Protein AF-A0A917C795-F1 (afdb_monomer_lite)

Radius of gyration: 18.74 Å; chains: 1; bounding box: 38×24×63 Å

Secondary structure (DSSP, 8-state):
----PPPPPTTEEEEEETTTTEEEEEESS--HHHHHGGGGTTHHHHHTT-HHHHHHHHHHHHHHTSPPTT--HHHHHHHHHHHHHHHHHHHHHHHHHHHHHHHHHHHHTT-EESSTTSHHHHHHHHHHT--

Structure (mmCIF, N/CA/C/O backbone):
data_AF-A0A917C795-F1
#
_entry.id   AF-A0A917C795-F1
#
loop_
_atom_site.group_PDB
_atom_site.id
_atom_site.type_symbol
_atom_site.label_atom_id
_atom_site.label_alt_id
_atom_site.label_comp_id
_atom_site.label_asym_id
_atom_site.label_entity_id
_atom_site.label_seq_id
_atom_site.pdbx_PDB_ins_code
_atom_site.Cartn_x
_atom_site.Cartn_y
_atom_site.Cartn_z
_atom_site.occupancy
_atom_site.B_iso_or_equiv
_atom_site.auth_seq_id
_atom_site.auth_comp_id
_atom_site.auth_asym_id
_atom_site.auth_atom_id
_atom_site.pdbx_PDB_model_num
ATOM 1 N N . MET A 1 1 ? -2.811 -3.804 35.561 1.00 49.94 1 MET A N 1
ATOM 2 C CA . MET A 1 1 ? -2.010 -2.902 34.706 1.00 49.94 1 MET A CA 1
ATOM 3 C C . MET A 1 1 ? -2.843 -1.646 34.615 1.00 49.94 1 MET A C 1
ATOM 5 O O . MET A 1 1 ? -4.010 -1.806 34.304 1.00 49.94 1 MET A O 1
ATOM 9 N N . SER A 1 2 ? -2.310 -0.503 35.053 1.00 44.78 2 SER A N 1
ATOM 10 C CA . SER A 1 2 ? -3.042 0.769 35.155 1.00 44.78 2 SER A CA 1
ATOM 11 C C . SER A 1 2 ? -3.952 0.975 33.946 1.00 44.78 2 SER A C 1
ATOM 13 O O . SER A 1 2 ? -3.482 0.774 32.826 1.00 44.78 2 SER A O 1
ATOM 15 N N . ASP A 1 3 ? -5.207 1.356 34.190 1.00 51.91 3 ASP A N 1
ATOM 16 C CA . ASP A 1 3 ? -6.166 1.857 33.201 1.00 51.91 3 ASP A CA 1
ATOM 17 C C . ASP A 1 3 ? -5.627 3.161 32.600 1.00 51.91 3 ASP A C 1
ATOM 19 O O . ASP A 1 3 ? -6.114 4.258 32.862 1.00 51.91 3 ASP A O 1
ATOM 23 N N . THR A 1 4 ? -4.529 3.078 31.852 1.00 62.28 4 THR A N 1
ATOM 24 C CA . THR A 1 4 ? -4.067 4.191 31.042 1.00 62.28 4 THR A CA 1
ATOM 25 C C . THR A 1 4 ? -5.044 4.264 29.883 1.00 62.28 4 THR A C 1
ATOM 27 O O . THR A 1 4 ? -4.938 3.490 28.929 1.00 62.28 4 THR A O 1
ATOM 30 N N . GLU A 1 5 ? -6.041 5.139 30.008 1.00 74.31 5 GLU A N 1
ATOM 31 C CA . GLU A 1 5 ? -6.958 5.457 28.921 1.00 74.31 5 GLU A CA 1
ATOM 32 C C . GLU A 1 5 ? -6.135 5.722 27.660 1.00 74.31 5 GLU A C 1
ATOM 34 O O . GLU A 1 5 ? -5.257 6.590 27.633 1.00 74.31 5 GLU A O 1
ATOM 39 N N . ILE A 1 6 ? -6.367 4.919 26.621 1.00 80.62 6 ILE A N 1
ATOM 40 C CA . ILE A 1 6 ? -5.710 5.134 25.337 1.00 80.62 6 ILE A CA 1
ATOM 41 C C . ILE A 1 6 ? -6.221 6.484 24.822 1.00 80.62 6 ILE A C 1
ATOM 43 O O . ILE A 1 6 ? -7.432 6.669 24.718 1.00 80.62 6 ILE A O 1
ATOM 47 N N . PRO A 1 7 ? -5.342 7.454 24.529 1.00 82.00 7 PRO A N 1
ATOM 48 C CA . PRO A 1 7 ? -5.797 8.762 24.100 1.00 82.00 7 PRO A CA 1
ATOM 49 C C . PRO A 1 7 ? -6.346 8.696 22.673 1.00 82.00 7 PRO A C 1
ATOM 51 O O . PRO A 1 7 ? -5.730 8.127 21.760 1.00 82.00 7 PRO A O 1
ATOM 54 N N . VAL A 1 8 ? -7.478 9.366 22.453 1.00 83.75 8 VAL A N 1
ATOM 55 C CA . VAL A 1 8 ? -7.996 9.611 21.106 1.00 83.75 8 VAL A CA 1
ATOM 56 C C . VAL A 1 8 ? -7.032 10.551 20.385 1.00 83.75 8 VAL A C 1
ATOM 58 O O . VAL A 1 8 ? -6.812 11.688 20.797 1.00 83.75 8 VAL A O 1
ATOM 61 N N . THR A 1 9 ? -6.441 10.079 19.288 1.00 86.19 9 THR A N 1
ATOM 62 C CA . THR A 1 9 ? -5.494 10.881 18.508 1.00 86.19 9 THR A CA 1
ATOM 63 C C . THR A 1 9 ? -6.241 11.712 17.458 1.00 86.19 9 THR A C 1
ATOM 65 O O . THR A 1 9 ? -6.985 11.144 16.654 1.00 86.19 9 THR A O 1
ATOM 68 N N . PRO A 1 10 ? -6.026 13.040 17.384 1.00 84.88 10 PRO A N 1
ATOM 69 C CA . PRO A 1 10 ? -6.626 13.864 16.342 1.00 84.88 10 PRO A CA 1
ATOM 70 C C . PRO A 1 10 ? -6.256 13.360 14.943 1.00 84.88 10 PRO A C 1
ATOM 72 O O . PRO A 1 10 ? -5.092 13.068 14.660 1.00 84.88 10 PRO A O 1
ATOM 75 N N . ASN A 1 11 ? -7.242 13.282 14.048 1.00 87.06 11 ASN A N 1
ATOM 76 C CA . ASN A 1 11 ? -7.069 12.844 12.656 1.00 87.06 11 ASN A CA 1
ATOM 77 C C . ASN A 1 11 ? -6.459 11.440 12.488 1.00 87.06 11 ASN A C 1
ATOM 79 O O . ASN A 1 11 ? -5.881 11.137 11.439 1.00 87.06 11 ASN A O 1
ATOM 83 N N . ALA A 1 12 ? -6.575 10.568 13.487 1.00 92.19 12 ALA A N 1
ATOM 84 C CA . ALA A 1 12 ? -6.095 9.200 13.396 1.00 92.19 12 ALA A CA 1
ATOM 85 C C . ALA A 1 12 ? -7.006 8.229 14.144 1.00 92.19 12 ALA A C 1
ATOM 87 O O . ALA A 1 12 ? -7.813 8.616 14.983 1.00 92.19 12 ALA A O 1
ATOM 88 N N . VAL A 1 13 ? -6.855 6.952 13.815 1.00 93.25 13 VAL A N 1
ATOM 89 C CA . VAL A 1 13 ? -7.538 5.847 14.478 1.00 93.25 13 VAL A CA 1
ATOM 90 C C . VAL A 1 13 ? -6.500 4.982 15.168 1.00 93.25 13 VAL A C 1
ATOM 92 O O . VAL A 1 13 ? -5.488 4.613 14.562 1.00 93.25 13 VAL A O 1
ATOM 95 N N . THR A 1 14 ? -6.758 4.664 16.430 1.00 95.19 14 THR A N 1
ATOM 96 C CA . THR A 1 14 ? -5.875 3.837 17.249 1.00 95.19 14 THR A CA 1
ATOM 97 C C . THR A 1 14 ? -6.357 2.390 17.245 1.00 95.19 14 THR A C 1
ATOM 99 O O . THR A 1 14 ? -7.542 2.114 17.432 1.00 95.19 14 THR A O 1
ATOM 102 N N . PHE A 1 15 ? -5.416 1.478 17.037 1.00 95.06 15 PHE A N 1
ATOM 103 C CA . PHE A 1 15 ? -5.586 0.036 17.067 1.00 95.06 15 PHE A CA 1
ATOM 104 C C . PHE A 1 15 ? -4.815 -0.544 18.250 1.00 95.06 15 PHE A C 1
ATOM 106 O O . PHE A 1 15 ? -3.683 -0.126 18.505 1.00 95.06 15 PHE A O 1
ATOM 113 N N . LEU A 1 16 ? -5.400 -1.524 18.932 1.00 94.75 16 LEU A N 1
ATOM 114 C CA . LEU A 1 16 ? -4.824 -2.204 20.088 1.00 94.75 16 LEU A CA 1
ATOM 115 C C . LEU A 1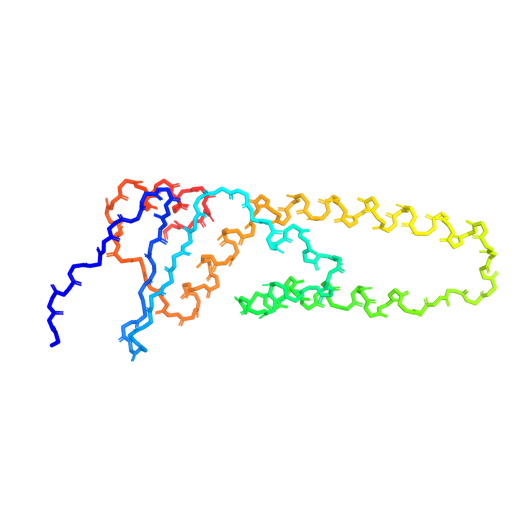 16 ? -4.752 -3.709 19.825 1.00 94.75 16 LEU A C 1
ATOM 117 O O . LEU A 1 16 ? -5.711 -4.301 19.340 1.00 94.75 16 LEU A O 1
ATOM 121 N N . HIS A 1 17 ? -3.635 -4.333 20.187 1.00 94.12 17 HIS A N 1
ATOM 122 C CA . HIS A 1 17 ? -3.509 -5.786 20.236 1.00 94.12 17 HIS A CA 1
ATOM 123 C C . HIS A 1 17 ? -3.372 -6.242 21.693 1.00 94.12 17 HIS A C 1
ATOM 125 O O . HIS A 1 17 ? -2.294 -6.152 22.282 1.00 94.12 17 HIS A O 1
ATOM 131 N N . HIS A 1 18 ? -4.441 -6.800 22.270 1.00 86.88 18 HIS A N 1
ATOM 132 C CA . HIS A 1 18 ? -4.505 -7.146 23.699 1.00 86.88 18 HIS A CA 1
ATOM 133 C C . HIS A 1 18 ? -3.402 -8.114 24.154 1.00 86.88 18 HIS A C 1
ATOM 135 O O . HIS A 1 18 ? -2.730 -7.855 25.151 1.00 86.88 18 HIS A O 1
ATOM 141 N N . ALA A 1 19 ? -3.164 -9.198 23.405 1.00 88.38 19 ALA A N 1
ATOM 142 C CA . ALA A 1 19 ? -2.167 -10.201 23.795 1.00 88.38 19 ALA A CA 1
ATOM 143 C C . ALA A 1 19 ? -0.716 -9.681 23.748 1.00 88.38 19 ALA A C 1
ATOM 145 O O . ALA A 1 19 ? 0.099 -10.056 24.585 1.00 88.38 19 ALA A O 1
ATOM 146 N N . GLN A 1 20 ? -0.394 -8.809 22.787 1.00 88.50 20 GLN A N 1
ATOM 147 C CA . GLN A 1 20 ? 0.961 -8.280 22.583 1.00 88.50 20 GLN A CA 1
ATOM 148 C C . GLN A 1 20 ? 1.196 -6.951 23.309 1.00 88.50 20 GLN A C 1
ATOM 150 O O . GLN A 1 20 ? 2.333 -6.492 23.370 1.00 88.50 20 GLN A O 1
ATOM 155 N N . LYS A 1 21 ? 0.136 -6.334 23.854 1.00 87.94 21 LYS A N 1
ATOM 156 C CA . LYS A 1 21 ? 0.156 -4.975 24.418 1.00 87.94 21 LYS A CA 1
ATOM 157 C C . LYS A 1 21 ? 0.749 -3.950 23.437 1.00 87.94 21 LYS A C 1
ATOM 159 O O . LYS A 1 21 ? 1.438 -3.022 23.850 1.00 87.94 21 LYS A O 1
ATOM 164 N N . ASP A 1 22 ? 0.483 -4.134 22.142 1.00 91.94 22 ASP A N 1
ATOM 165 C CA . ASP A 1 22 ? 0.961 -3.256 21.068 1.00 91.94 22 ASP A CA 1
ATOM 166 C C . ASP A 1 22 ? -0.147 -2.286 20.644 1.00 91.94 22 ASP A C 1
ATOM 168 O O . ASP A 1 22 ? -1.324 -2.653 20.574 1.00 91.94 22 ASP A O 1
ATOM 172 N N . ILE A 1 23 ? 0.241 -1.047 20.350 1.00 92.62 23 ILE A N 1
ATOM 173 C CA . ILE A 1 23 ? -0.649 0.032 19.926 1.00 92.62 23 ILE A CA 1
ATOM 174 C C . ILE A 1 23 ? -0.154 0.560 18.582 1.00 92.62 23 ILE A C 1
ATOM 176 O O . ILE A 1 23 ? 1.010 0.932 18.424 1.00 92.62 23 ILE A O 1
ATOM 180 N N . LYS A 1 24 ? -1.055 0.639 17.601 1.00 94.19 24 LYS A N 1
ATOM 181 C CA . LYS A 1 24 ? -0.775 1.221 16.284 1.00 94.19 24 LYS A CA 1
ATOM 182 C C . LYS A 1 24 ? -1.712 2.379 16.011 1.00 94.19 24 LYS A C 1
ATOM 184 O O . LYS A 1 24 ? -2.907 2.298 16.259 1.00 94.19 24 LYS A O 1
ATOM 189 N N . VAL A 1 25 ? -1.176 3.445 15.432 1.00 94.19 25 VAL A N 1
ATOM 190 C CA . VAL A 1 25 ? -1.957 4.624 15.052 1.00 94.19 25 VAL A CA 1
ATOM 191 C C . VAL A 1 25 ? -1.967 4.745 13.535 1.00 94.19 25 VAL A C 1
ATOM 193 O O . VAL A 1 25 ? -0.918 4.829 12.890 1.00 94.19 25 VAL A O 1
ATOM 196 N N . VAL A 1 26 ? -3.161 4.773 12.953 1.00 94.31 26 VAL A N 1
ATOM 197 C CA . VAL A 1 26 ? -3.369 4.935 11.513 1.00 94.31 26 VAL A CA 1
ATOM 198 C C . VAL A 1 26 ? -3.966 6.311 11.259 1.00 94.31 26 VAL A C 1
ATOM 200 O O . VAL A 1 26 ? -5.125 6.573 11.568 1.00 94.31 26 VAL A O 1
ATOM 203 N N . LYS A 1 27 ? -3.159 7.209 10.685 1.00 91.75 27 LYS A N 1
ATOM 204 C CA . LYS A 1 27 ? -3.599 8.560 10.317 1.00 91.75 27 LYS A CA 1
ATOM 205 C C . LYS A 1 27 ? -4.599 8.521 9.163 1.00 91.75 27 LYS A C 1
ATOM 207 O O . LYS A 1 27 ? -4.402 7.795 8.186 1.00 91.75 27 LYS A O 1
ATOM 212 N N . ASN A 1 28 ? -5.607 9.382 9.239 1.00 86.50 28 ASN A N 1
ATOM 213 C CA . ASN A 1 28 ? -6.489 9.686 8.125 1.00 86.50 28 ASN A CA 1
ATOM 214 C C . ASN A 1 28 ? -5.762 10.599 7.132 1.00 86.50 28 ASN A C 1
ATOM 216 O O . ASN A 1 28 ? -5.220 11.634 7.507 1.00 86.50 28 ASN A O 1
ATOM 220 N N . GLY A 1 29 ? -5.747 10.218 5.853 1.00 90.06 29 GLY A N 1
ATOM 221 C CA . GLY A 1 29 ? -5.136 11.016 4.789 1.00 90.06 29 GLY A CA 1
ATOM 222 C C . GLY A 1 29 ? -4.442 10.163 3.735 1.00 90.06 29 GLY A C 1
ATOM 223 O O . GLY A 1 29 ? -4.652 8.951 3.673 1.00 90.06 29 GLY A O 1
ATOM 224 N N . PHE A 1 30 ? -3.625 10.820 2.912 1.00 94.62 30 PHE A N 1
ATOM 225 C CA . PHE A 1 30 ? -2.798 10.168 1.902 1.00 94.62 30 PHE A CA 1
ATOM 226 C C . PHE A 1 30 ? -1.653 9.376 2.552 1.00 94.62 30 PHE A C 1
ATOM 228 O O . PHE A 1 30 ? -1.048 9.793 3.546 1.00 94.62 30 PHE A O 1
ATOM 235 N N . ASP A 1 31 ? -1.363 8.201 2.010 1.00 96.62 31 ASP A N 1
ATOM 236 C CA . ASP A 1 31 ? -0.338 7.293 2.503 1.00 96.62 31 ASP A CA 1
ATOM 237 C C . ASP A 1 31 ? 0.945 7.419 1.681 1.00 96.62 31 ASP A C 1
ATOM 239 O O . ASP A 1 31 ? 1.168 6.679 0.727 1.00 96.62 31 ASP A O 1
ATOM 243 N N . TRP A 1 32 ? 1.801 8.365 2.066 1.00 96.81 32 TRP A N 1
ATOM 244 C CA . TRP A 1 32 ? 3.074 8.604 1.382 1.00 96.81 32 TRP A CA 1
ATOM 245 C C . TRP A 1 32 ? 3.965 7.357 1.276 1.00 96.81 32 TRP A C 1
ATOM 247 O O . TRP A 1 32 ? 4.438 7.081 0.175 1.00 96.81 32 TRP A O 1
ATOM 257 N N . PRO A 1 33 ? 4.159 6.542 2.335 1.00 96.25 33 PRO A N 1
ATOM 258 C CA . PRO A 1 33 ? 4.904 5.297 2.170 1.00 96.25 33 PRO A CA 1
ATOM 259 C C . PRO A 1 33 ? 4.265 4.331 1.163 1.00 96.25 33 PRO A C 1
ATOM 261 O O . PRO A 1 33 ? 4.984 3.695 0.401 1.00 96.25 33 PRO A O 1
ATOM 264 N N . ALA A 1 34 ? 2.931 4.224 1.116 1.00 97.19 34 ALA A N 1
ATOM 265 C CA . ALA A 1 34 ? 2.274 3.381 0.115 1.00 97.19 34 ALA A CA 1
ATOM 266 C C . ALA A 1 34 ? 2.443 3.939 -1.310 1.00 97.19 34 ALA A C 1
ATOM 268 O O . ALA A 1 34 ? 2.655 3.158 -2.234 1.00 97.19 34 ALA A O 1
ATOM 269 N N . PHE A 1 35 ? 2.421 5.268 -1.475 1.00 98.19 35 PHE A N 1
ATOM 270 C CA . PHE A 1 35 ? 2.676 5.936 -2.754 1.00 98.19 35 PHE A CA 1
ATOM 271 C C . PHE A 1 35 ? 4.062 5.625 -3.313 1.00 98.19 35 PHE A C 1
ATOM 273 O O . PHE A 1 35 ? 4.179 5.288 -4.487 1.00 98.19 35 PHE A O 1
ATOM 280 N N . PHE A 1 36 ? 5.101 5.683 -2.478 1.00 97.69 36 PHE A N 1
ATOM 281 C CA . PHE A 1 36 ? 6.463 5.399 -2.930 1.00 97.69 36 PHE A CA 1
ATOM 282 C C . PHE A 1 36 ? 6.742 3.907 -3.129 1.00 97.69 36 PHE A C 1
ATOM 284 O O . PHE A 1 36 ? 7.762 3.545 -3.706 1.00 97.69 36 PHE A O 1
ATOM 291 N N . SER A 1 37 ? 5.838 3.031 -2.689 1.00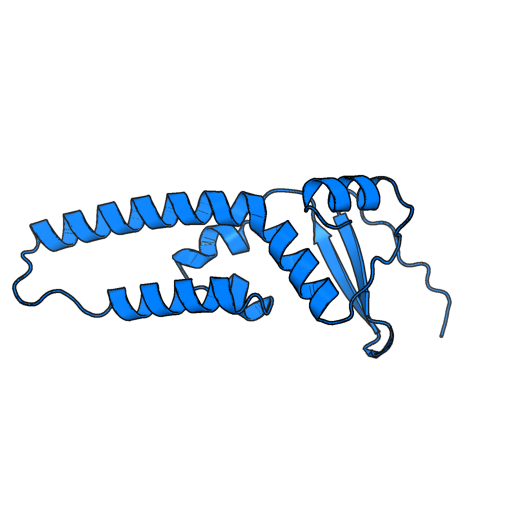 97.12 37 SER A N 1
ATOM 292 C CA . SER A 1 37 ? 6.048 1.587 -2.689 1.00 97.12 37 SER A CA 1
ATOM 293 C C . SER A 1 37 ? 6.454 0.973 -4.039 1.00 97.12 37 SER A C 1
ATOM 295 O O . SER A 1 37 ? 7.286 0.067 -3.998 1.00 97.12 37 SER A O 1
ATOM 297 N N . PRO A 1 38 ? 5.931 1.399 -5.207 1.00 96.44 38 PRO A N 1
ATOM 298 C CA . PRO A 1 38 ? 6.367 0.865 -6.502 1.00 96.44 38 PRO A CA 1
ATOM 299 C C . PRO A 1 38 ? 7.838 1.160 -6.825 1.00 96.44 38 PRO A C 1
ATOM 301 O O . PRO A 1 38 ? 8.471 0.387 -7.533 1.00 96.44 38 PRO A O 1
ATOM 304 N N . PHE A 1 39 ? 8.397 2.244 -6.279 1.00 95.38 39 PHE A N 1
ATOM 305 C CA . PHE A 1 39 ? 9.777 2.678 -6.530 1.00 95.38 39 PHE A CA 1
ATOM 306 C C . PHE A 1 39 ? 10.793 2.065 -5.561 1.00 95.38 39 PHE A C 1
ATOM 308 O O . PHE A 1 39 ? 11.996 2.202 -5.754 1.00 95.38 39 PHE A O 1
ATOM 315 N N . VAL A 1 40 ? 10.317 1.398 -4.507 1.00 95.81 40 VAL A N 1
ATOM 316 C CA . VAL A 1 40 ? 11.152 0.750 -3.485 1.00 95.81 40 VAL A CA 1
ATOM 317 C C . VAL A 1 40 ? 10.752 -0.713 -3.292 1.00 95.81 40 VAL A C 1
ATOM 319 O O . VAL A 1 40 ? 10.575 -1.181 -2.168 1.00 95.81 40 VAL A O 1
ATOM 322 N N . PHE A 1 41 ? 10.579 -1.445 -4.396 1.00 95.19 41 PHE A N 1
ATOM 323 C CA . PHE A 1 41 ? 10.391 -2.904 -4.400 1.00 95.19 41 PHE A CA 1
ATOM 324 C C . PHE A 1 41 ? 9.193 -3.413 -3.580 1.00 95.19 41 PHE A C 1
ATOM 326 O O . PHE A 1 41 ? 9.221 -4.518 -3.045 1.00 95.19 41 PHE A O 1
ATOM 333 N N . GLY A 1 42 ? 8.141 -2.609 -3.395 1.00 95.62 42 GLY A N 1
ATOM 334 C CA . GLY A 1 42 ? 6.997 -3.023 -2.578 1.00 95.62 42 GLY A CA 1
ATOM 335 C C . GLY A 1 42 ? 7.237 -2.995 -1.060 1.00 95.62 42 GLY A C 1
ATOM 336 O O . GLY A 1 42 ? 6.324 -3.332 -0.301 1.00 95.62 42 GLY A O 1
ATOM 337 N N . LEU A 1 43 ? 8.423 -2.581 -0.593 1.00 96.12 43 LEU A N 1
ATOM 338 C CA . LEU A 1 43 ? 8.852 -2.715 0.806 1.00 96.12 43 LEU A CA 1
ATOM 339 C C . LEU A 1 43 ? 7.865 -2.128 1.832 1.00 96.12 43 LEU A C 1
ATOM 341 O O . LEU A 1 43 ? 7.542 -2.829 2.793 1.00 96.12 43 LEU A O 1
ATOM 345 N N . PRO A 1 44 ? 7.307 -0.912 1.655 1.00 96.69 44 PRO A N 1
ATOM 346 C CA . PRO A 1 44 ? 6.326 -0.365 2.591 1.00 96.69 44 PRO A CA 1
ATOM 347 C C . PRO A 1 44 ? 5.104 -1.266 2.815 1.00 96.69 44 PRO A C 1
ATOM 349 O O . PRO A 1 44 ? 4.582 -1.318 3.928 1.00 96.69 44 PRO A O 1
ATOM 352 N N . HIS A 1 45 ? 4.651 -1.991 1.788 1.00 97.38 45 HIS A N 1
ATOM 353 C CA . HIS A 1 45 ? 3.534 -2.932 1.907 1.00 97.38 45 HIS A CA 1
ATOM 354 C C . HIS A 1 45 ? 3.953 -4.219 2.619 1.00 97.38 45 HIS A C 1
ATOM 356 O O . HIS A 1 45 ? 3.229 -4.680 3.502 1.00 97.38 45 HIS A O 1
ATOM 362 N N . LEU A 1 46 ? 5.135 -4.756 2.306 1.00 96.06 46 LEU A N 1
ATOM 363 C CA . LEU A 1 46 ? 5.677 -5.957 2.953 1.00 96.06 46 LEU A CA 1
ATOM 364 C C . LEU A 1 46 ? 5.904 -5.744 4.456 1.00 96.06 46 LEU A C 1
ATOM 366 O O . LEU A 1 46 ? 5.474 -6.561 5.266 1.00 96.06 46 LEU A O 1
ATOM 370 N N . LEU A 1 47 ? 6.475 -4.601 4.850 1.00 95.69 47 LEU A N 1
ATOM 371 C CA . LEU A 1 47 ? 6.686 -4.248 6.261 1.00 95.69 47 LEU A CA 1
ATOM 372 C C . LEU A 1 47 ? 5.369 -4.119 7.043 1.00 95.69 47 LEU A C 1
ATOM 374 O O . LEU A 1 47 ? 5.320 -4.380 8.242 1.00 95.69 47 LEU A O 1
ATOM 378 N N . ARG A 1 48 ? 4.282 -3.751 6.359 1.00 95.25 48 ARG A N 1
ATOM 379 C CA . ARG A 1 48 ? 2.920 -3.683 6.914 1.00 95.25 48 ARG A CA 1
ATOM 380 C C . ARG A 1 48 ? 2.154 -5.005 6.796 1.00 95.25 48 ARG A C 1
ATOM 382 O O . ARG A 1 48 ? 0.946 -5.032 7.041 1.00 95.25 48 ARG A O 1
ATOM 389 N N . LYS A 1 49 ? 2.838 -6.085 6.401 1.00 95.69 49 LYS A N 1
ATOM 390 C CA . LYS A 1 49 ? 2.285 -7.427 6.159 1.00 95.69 49 LYS A CA 1
ATOM 391 C C . LYS A 1 49 ? 1.153 -7.458 5.125 1.00 95.69 49 LYS A C 1
ATOM 393 O O . LYS A 1 49 ? 0.290 -8.328 5.149 1.00 95.69 49 LYS A O 1
ATOM 398 N N . ILE A 1 50 ? 1.159 -6.512 4.186 1.00 96.31 50 ILE A N 1
ATOM 399 C CA . ILE A 1 50 ? 0.248 -6.477 3.036 1.00 96.31 50 ILE A CA 1
ATOM 400 C C . ILE A 1 50 ? 0.909 -7.280 1.904 1.00 96.31 50 ILE A C 1
ATOM 402 O O . ILE A 1 50 ? 1.387 -6.728 0.910 1.00 96.31 50 ILE A O 1
ATOM 406 N N . TRP A 1 51 ? 0.990 -8.599 2.101 1.00 95.56 51 TRP A N 1
ATOM 407 C CA . TRP A 1 51 ? 1.855 -9.493 1.323 1.00 95.56 51 TRP A CA 1
ATOM 408 C C . TRP A 1 51 ? 1.527 -9.550 -0.163 1.00 95.56 51 TRP A C 1
ATOM 410 O O . TRP A 1 51 ? 2.442 -9.559 -0.974 1.00 95.56 51 TRP A O 1
ATOM 420 N N . VAL A 1 52 ? 0.244 -9.553 -0.534 1.00 96.25 52 VAL A N 1
ATOM 421 C CA . VAL A 1 52 ? -0.166 -9.691 -1.942 1.00 96.25 52 VAL A CA 1
ATOM 422 C C . VAL A 1 52 ? 0.288 -8.484 -2.764 1.00 96.25 52 VAL A C 1
ATOM 424 O O . VAL A 1 52 ? 0.993 -8.642 -3.754 1.00 96.25 52 VAL A O 1
ATOM 427 N N . ILE A 1 53 ? -0.054 -7.267 -2.324 1.00 96.25 53 ILE A N 1
ATOM 428 C CA . ILE A 1 53 ? 0.340 -6.034 -3.024 1.00 96.25 53 ILE A CA 1
ATOM 429 C C . ILE A 1 53 ? 1.863 -5.882 -3.004 1.00 96.25 53 ILE A C 1
ATOM 431 O O . ILE A 1 53 ? 2.468 -5.625 -4.041 1.00 96.25 53 ILE A O 1
ATOM 435 N N . GLY A 1 54 ? 2.489 -6.077 -1.839 1.00 96.75 54 GLY A N 1
ATOM 436 C CA . GLY A 1 54 ? 3.942 -5.990 -1.709 1.00 96.75 54 GLY A CA 1
ATOM 437 C C . GLY A 1 54 ? 4.677 -7.002 -2.590 1.00 96.75 54 GLY A C 1
ATOM 438 O O . GLY A 1 54 ? 5.648 -6.637 -3.240 1.00 96.75 54 GLY A O 1
ATOM 439 N N . GLY A 1 55 ? 4.185 -8.240 -2.665 1.00 97.38 55 GLY A N 1
ATOM 440 C CA . GLY A 1 55 ? 4.758 -9.314 -3.473 1.00 97.38 55 GLY A CA 1
ATOM 441 C C . GLY A 1 55 ? 4.623 -9.072 -4.974 1.00 97.38 55 GLY A C 1
ATOM 442 O O . GLY A 1 55 ? 5.586 -9.288 -5.702 1.00 97.38 55 GLY A O 1
ATOM 443 N N . ILE A 1 56 ? 3.478 -8.555 -5.436 1.00 97.19 56 ILE A N 1
ATOM 444 C CA . ILE A 1 56 ? 3.301 -8.151 -6.841 1.00 97.19 56 ILE A CA 1
ATOM 445 C C . ILE A 1 56 ? 4.295 -7.043 -7.203 1.00 97.19 56 ILE A C 1
ATOM 447 O O . ILE A 1 56 ? 4.990 -7.152 -8.209 1.00 97.19 56 ILE A O 1
ATOM 451 N N . LEU A 1 57 ? 4.397 -5.998 -6.375 1.00 97.00 57 LEU A N 1
ATOM 452 C CA . LEU A 1 57 ? 5.337 -4.900 -6.617 1.00 97.00 57 LEU A CA 1
ATOM 453 C C . LEU A 1 57 ? 6.787 -5.390 -6.606 1.00 97.00 57 LEU A C 1
ATOM 455 O O . LEU A 1 57 ? 7.554 -5.024 -7.488 1.00 97.00 57 LEU A O 1
ATOM 459 N N . PHE A 1 58 ? 7.144 -6.251 -5.653 1.00 97.00 58 PHE A N 1
ATOM 460 C CA . PHE A 1 58 ? 8.468 -6.856 -5.584 1.00 97.00 58 PHE A CA 1
ATOM 461 C C . PHE A 1 58 ? 8.787 -7.669 -6.845 1.00 97.00 58 PHE A C 1
ATOM 463 O O . PHE A 1 58 ? 9.840 -7.472 -7.444 1.00 97.00 58 PHE A O 1
ATOM 470 N N . ALA A 1 59 ? 7.868 -8.532 -7.289 1.00 95.81 59 ALA A N 1
ATOM 471 C CA . ALA A 1 59 ? 8.044 -9.337 -8.494 1.00 95.81 59 ALA A CA 1
ATOM 472 C C . ALA A 1 59 ? 8.210 -8.465 -9.747 1.00 95.81 59 ALA A C 1
ATOM 474 O O . ALA A 1 59 ? 9.120 -8.706 -10.533 1.00 95.81 59 ALA A O 1
ATOM 475 N N . LEU A 1 60 ? 7.391 -7.419 -9.907 1.00 93.12 60 LEU A N 1
ATOM 476 C CA . LEU A 1 60 ? 7.527 -6.468 -11.016 1.00 93.12 60 LEU A CA 1
ATOM 477 C C . LEU A 1 60 ? 8.879 -5.746 -10.987 1.00 93.12 60 LEU A C 1
ATOM 479 O O . LEU A 1 60 ? 9.525 -5.618 -12.025 1.00 93.12 60 LEU A O 1
ATOM 483 N N . SER A 1 61 ? 9.343 -5.320 -9.810 1.00 92.25 61 SER A N 1
ATOM 484 C CA . SER A 1 61 ? 10.669 -4.716 -9.676 1.00 92.25 61 SER A CA 1
ATOM 485 C C . SER A 1 61 ? 11.787 -5.710 -10.007 1.00 92.25 61 SER A C 1
ATOM 487 O O . SER A 1 61 ? 12.739 -5.340 -10.685 1.00 92.25 61 SER A O 1
ATOM 489 N N . VAL A 1 62 ? 11.667 -6.978 -9.600 1.00 93.38 62 VAL A N 1
ATOM 490 C CA . VAL A 1 62 ? 12.633 -8.023 -9.975 1.00 93.38 62 VAL A CA 1
ATOM 491 C C . VAL A 1 62 ? 12.648 -8.248 -11.488 1.00 93.38 62 VAL A C 1
ATOM 493 O O . VAL A 1 62 ? 13.720 -8.311 -12.083 1.00 93.38 62 VAL A O 1
ATOM 496 N N . LEU A 1 63 ? 11.475 -8.311 -12.124 1.00 90.38 63 LEU A N 1
ATOM 497 C CA . LEU A 1 63 ? 11.360 -8.453 -13.577 1.00 90.38 63 LEU A CA 1
ATOM 498 C C . LEU A 1 63 ? 12.007 -7.280 -14.324 1.00 90.38 63 LEU A C 1
ATOM 500 O O . LEU A 1 63 ? 12.581 -7.489 -15.387 1.00 90.38 63 LEU A O 1
ATOM 504 N N . SER A 1 64 ? 11.984 -6.074 -13.750 1.00 87.12 64 SER A N 1
ATOM 505 C CA . SER A 1 64 ? 12.600 -4.894 -14.370 1.00 87.12 64 SER A CA 1
ATOM 506 C C . SER A 1 64 ? 14.131 -4.957 -14.477 1.00 87.12 64 SER A C 1
ATOM 508 O O . SER A 1 64 ? 14.703 -4.232 -15.285 1.00 87.12 64 SER A O 1
ATOM 510 N N . PHE A 1 65 ? 14.803 -5.840 -13.723 1.00 86.75 65 PHE A N 1
ATOM 511 C CA . PHE A 1 65 ? 16.245 -6.070 -13.881 1.00 86.75 65 PHE A CA 1
ATOM 512 C C . PHE A 1 65 ? 16.602 -6.841 -15.154 1.00 86.75 65 PHE A C 1
ATOM 514 O O . PHE A 1 65 ? 17.754 -6.807 -15.584 1.00 86.75 65 PHE A O 1
ATOM 521 N N . PHE A 1 66 ? 15.644 -7.549 -15.752 1.00 88.00 66 PHE A N 1
ATOM 522 C CA . PHE A 1 66 ? 15.876 -8.311 -16.970 1.00 88.00 66 PHE A CA 1
ATOM 523 C C . PHE A 1 66 ? 15.624 -7.406 -18.170 1.00 88.00 66 PHE A C 1
ATOM 525 O O . PHE A 1 66 ? 14.488 -7.208 -18.601 1.00 88.00 66 PHE A O 1
ATOM 532 N N . THR A 1 67 ? 16.701 -6.829 -18.698 1.00 77.31 67 THR A N 1
ATOM 533 C CA . THR A 1 67 ? 16.631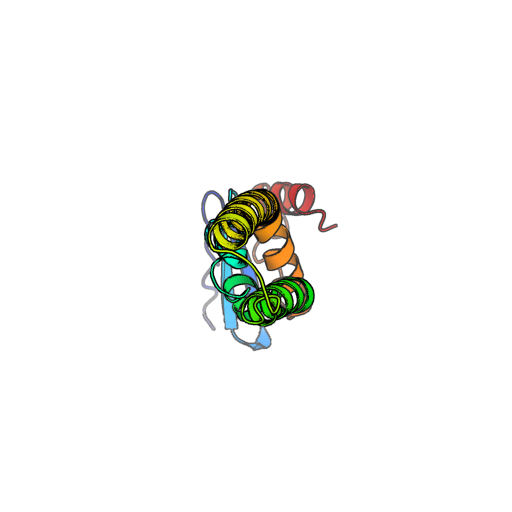 -6.027 -19.916 1.00 77.31 67 THR A CA 1
ATOM 534 C C . THR A 1 67 ? 16.344 -6.917 -21.129 1.00 77.31 67 THR A C 1
ATOM 536 O O . THR A 1 67 ? 16.914 -8.008 -21.245 1.00 77.31 67 THR A O 1
ATOM 539 N N . PRO A 1 68 ? 15.473 -6.483 -22.057 1.00 81.00 68 PRO A N 1
ATOM 540 C CA . PRO A 1 68 ? 15.274 -7.198 -23.309 1.00 81.00 68 PRO A CA 1
ATOM 541 C C . PRO A 1 68 ? 16.587 -7.257 -24.097 1.00 81.00 68 PRO A C 1
ATOM 543 O O . PRO A 1 68 ? 17.236 -6.234 -24.326 1.00 81.00 68 PRO A O 1
ATOM 546 N N . ALA A 1 69 ? 16.987 -8.457 -24.520 1.00 82.81 69 ALA A N 1
ATOM 547 C CA . ALA A 1 69 ? 18.166 -8.623 -25.359 1.00 82.81 69 ALA A CA 1
ATOM 548 C C . ALA A 1 69 ? 17.977 -7.866 -26.685 1.00 82.81 69 ALA A C 1
ATOM 550 O O . ALA A 1 69 ? 16.970 -8.050 -27.365 1.00 82.81 69 ALA A O 1
ATOM 551 N N . GLY A 1 70 ? 18.952 -7.030 -27.049 1.00 85.25 70 GLY A N 1
ATOM 552 C CA . GLY A 1 70 ? 18.918 -6.245 -28.286 1.00 85.25 70 GLY A CA 1
ATOM 553 C C . GLY A 1 70 ? 18.163 -4.913 -28.204 1.00 85.25 70 GLY A C 1
ATOM 554 O O . GLY A 1 70 ? 17.989 -4.285 -29.243 1.00 85.25 70 GLY A O 1
ATOM 555 N N . ALA A 1 71 ? 17.739 -4.469 -27.015 1.00 88.38 71 ALA A N 1
ATOM 556 C CA . ALA A 1 71 ? 17.164 -3.134 -26.839 1.00 88.38 71 ALA A CA 1
ATOM 557 C C . ALA A 1 71 ? 18.194 -2.032 -27.152 1.00 88.38 71 ALA A C 1
ATOM 559 O O . ALA A 1 71 ? 19.329 -2.078 -26.668 1.00 88.38 71 ALA A O 1
ATOM 560 N N . SER A 1 72 ? 17.787 -1.039 -27.945 1.00 93.94 72 SER A N 1
ATOM 561 C CA . SER A 1 72 ? 18.579 0.169 -28.188 1.00 93.94 72 SER A CA 1
ATOM 562 C C . SER A 1 72 ? 18.528 1.129 -26.989 1.00 93.94 72 SER A C 1
ATOM 564 O O . SER A 1 72 ? 17.704 0.982 -26.085 1.00 93.94 72 SER A O 1
ATOM 566 N N . GLU A 1 73 ? 19.397 2.143 -26.968 1.00 92.38 73 GLU A N 1
ATOM 567 C CA . GLU A 1 73 ? 19.357 3.193 -25.937 1.00 92.38 73 GLU A CA 1
ATOM 568 C C . GLU A 1 73 ? 18.020 3.954 -25.949 1.00 92.38 73 GLU A C 1
ATOM 570 O O . GLU A 1 73 ? 17.446 4.230 -24.895 1.00 92.38 73 GLU A O 1
ATOM 575 N N . GLU A 1 74 ? 17.482 4.222 -27.139 1.00 95.06 74 GLU A N 1
ATOM 576 C CA . GLU A 1 74 ? 16.182 4.871 -27.321 1.00 95.06 74 GLU A CA 1
ATOM 577 C C . GLU A 1 74 ? 15.046 4.017 -26.738 1.00 95.06 74 GLU A C 1
ATOM 579 O O . GLU A 1 74 ? 14.206 4.535 -25.995 1.00 95.06 74 GLU A O 1
ATOM 584 N N . ASP A 1 75 ? 15.066 2.700 -26.977 1.00 92.69 75 ASP A N 1
ATOM 585 C CA . ASP A 1 75 ? 14.090 1.767 -26.395 1.00 92.69 75 ASP A CA 1
ATOM 586 C C . ASP A 1 75 ? 14.152 1.784 -24.865 1.00 92.69 75 ASP A C 1
ATOM 588 O O . ASP A 1 75 ? 13.120 1.822 -24.192 1.00 92.69 75 ASP A O 1
ATOM 592 N N . MET A 1 76 ? 15.361 1.802 -24.299 1.00 90.75 76 MET A N 1
ATOM 593 C CA . MET A 1 76 ? 15.565 1.843 -22.851 1.00 90.75 76 MET A CA 1
ATOM 594 C C . MET A 1 76 ? 15.015 3.130 -22.228 1.00 90.75 76 MET A C 1
ATOM 596 O O . MET A 1 76 ? 14.393 3.077 -21.163 1.00 90.75 76 MET A O 1
ATOM 600 N N . ILE A 1 77 ? 15.177 4.277 -22.897 1.00 94.06 77 ILE A N 1
ATOM 601 C CA . ILE A 1 77 ? 14.594 5.554 -22.459 1.00 94.06 77 ILE A CA 1
ATOM 602 C C . ILE A 1 77 ? 13.064 5.481 -22.488 1.00 94.06 77 ILE A C 1
ATOM 604 O O . ILE A 1 77 ? 12.412 5.853 -21.509 1.00 94.06 77 ILE A O 1
ATOM 608 N N . VAL A 1 78 ? 12.478 4.970 -23.575 1.00 94.25 78 VAL A N 1
ATOM 609 C CA . VAL A 1 78 ? 11.019 4.820 -23.700 1.00 94.25 78 VAL A CA 1
ATOM 610 C C . VAL A 1 78 ? 10.472 3.903 -22.604 1.00 94.25 78 VAL A C 1
ATOM 612 O O . VAL A 1 78 ? 9.512 4.266 -21.918 1.00 94.25 78 VAL A O 1
ATOM 615 N N . ILE A 1 79 ? 11.109 2.751 -22.374 1.00 91.38 79 ILE A N 1
ATOM 616 C CA . ILE A 1 79 ? 10.738 1.808 -21.310 1.00 91.38 79 ILE A CA 1
ATOM 617 C C . ILE A 1 79 ? 10.818 2.480 -19.935 1.00 91.38 79 ILE A C 1
ATOM 619 O O . ILE A 1 79 ? 9.902 2.316 -19.122 1.00 91.38 79 ILE A O 1
ATOM 623 N N . ALA A 1 80 ? 11.868 3.259 -19.665 1.00 91.81 80 ALA A N 1
ATOM 624 C CA . ALA A 1 80 ? 12.034 3.958 -18.394 1.00 91.81 80 ALA A CA 1
ATOM 625 C C . ALA A 1 80 ? 10.926 4.998 -18.156 1.00 91.81 80 ALA A C 1
ATOM 627 O O . ALA A 1 80 ? 10.331 5.028 -17.075 1.00 91.81 80 ALA A O 1
ATOM 628 N N . VAL A 1 81 ? 10.593 5.811 -19.165 1.00 95.75 81 VAL A N 1
ATOM 629 C CA . VAL A 1 81 ? 9.524 6.822 -19.076 1.00 95.75 81 VAL A CA 1
ATOM 630 C C . VAL A 1 81 ? 8.157 6.168 -18.859 1.00 95.75 81 VAL A C 1
ATOM 632 O O . VAL A 1 81 ? 7.399 6.601 -17.987 1.00 95.75 81 VAL A O 1
ATOM 635 N N . LEU A 1 82 ? 7.850 5.096 -19.597 1.00 94.25 82 LEU A N 1
ATOM 636 C CA . LEU A 1 82 ? 6.605 4.343 -19.421 1.00 94.25 82 LEU A CA 1
ATOM 637 C C . LEU A 1 82 ? 6.518 3.719 -18.024 1.00 94.25 82 LEU A C 1
ATOM 639 O O . LEU A 1 82 ? 5.489 3.837 -17.355 1.00 94.25 82 LEU A O 1
ATOM 643 N N . SER A 1 83 ? 7.611 3.117 -17.553 1.00 92.00 83 SER A N 1
ATOM 644 C CA . SER A 1 83 ? 7.690 2.510 -16.220 1.00 92.00 83 SER A CA 1
ATOM 645 C C . SER A 1 83 ? 7.493 3.546 -15.114 1.00 92.00 83 SER A C 1
ATOM 647 O O . SER A 1 83 ? 6.769 3.287 -14.152 1.00 92.00 83 SER A O 1
ATOM 649 N N . LEU A 1 84 ? 8.066 4.745 -15.266 1.00 95.19 84 LEU A N 1
ATOM 650 C CA . LEU A 1 84 ? 7.858 5.860 -14.343 1.00 95.19 84 LEU A CA 1
ATOM 651 C C . LEU A 1 84 ? 6.391 6.308 -14.328 1.00 95.19 84 LEU A C 1
ATOM 653 O O . LEU A 1 84 ? 5.810 6.459 -13.254 1.00 95.19 84 LEU A O 1
ATOM 657 N N . GLY A 1 85 ? 5.774 6.476 -15.501 1.00 97.25 85 GLY A N 1
ATOM 658 C CA . GLY A 1 85 ? 4.365 6.856 -15.621 1.00 97.25 85 GLY A CA 1
ATOM 659 C C . GLY A 1 85 ? 3.427 5.848 -14.951 1.00 97.25 85 GLY A C 1
ATOM 660 O O . GLY A 1 85 ? 2.577 6.228 -14.140 1.00 97.25 85 GLY A O 1
ATOM 661 N N . VAL A 1 86 ? 3.628 4.552 -15.217 1.00 96.06 86 VAL A N 1
ATOM 662 C CA . VAL A 1 86 ? 2.877 3.466 -14.567 1.00 96.06 86 VAL A CA 1
ATOM 663 C C . VAL A 1 86 ? 3.133 3.454 -13.059 1.00 96.06 86 VAL A C 1
ATOM 665 O O . VAL A 1 86 ? 2.183 3.382 -12.278 1.00 96.06 86 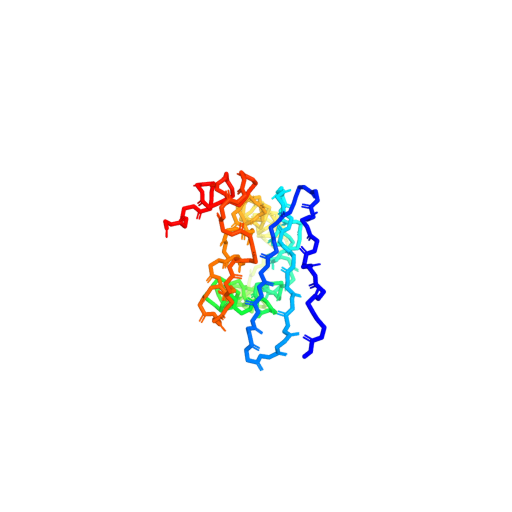VAL A O 1
ATOM 668 N N . GLY A 1 87 ? 4.391 3.591 -12.630 1.00 96.12 87 GLY A N 1
ATOM 669 C CA . GLY A 1 87 ? 4.774 3.648 -11.220 1.00 96.12 87 GLY A CA 1
ATOM 670 C C . GLY A 1 87 ? 4.087 4.787 -10.466 1.00 96.12 87 GLY A C 1
ATOM 671 O O . GLY A 1 87 ? 3.564 4.566 -9.375 1.00 96.12 87 GLY A O 1
ATOM 672 N N . ILE A 1 88 ? 4.006 5.983 -11.061 1.00 98.12 88 ILE A N 1
ATOM 673 C CA . ILE A 1 88 ? 3.291 7.132 -10.484 1.00 98.12 88 ILE A CA 1
ATOM 674 C C . ILE A 1 88 ? 1.790 6.842 -10.402 1.00 98.12 88 ILE A C 1
ATOM 676 O O . ILE A 1 88 ? 1.183 7.083 -9.359 1.00 98.12 88 ILE A O 1
ATOM 680 N N . GLY A 1 89 ? 1.185 6.298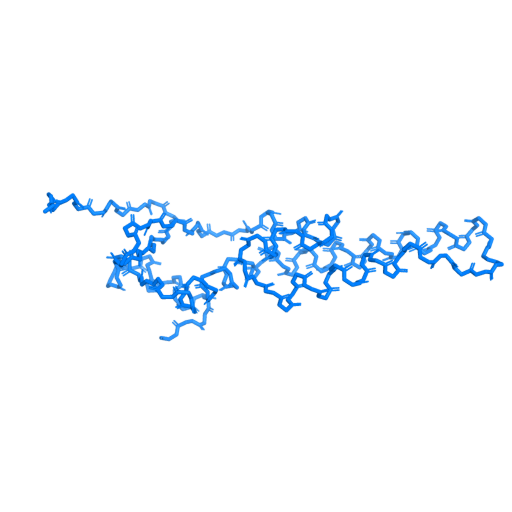 -11.463 1.00 98.00 89 GLY A N 1
ATOM 681 C CA . GLY A 1 89 ? -0.239 5.949 -11.480 1.00 98.00 89 GLY A CA 1
ATOM 682 C C . GLY A 1 89 ? -0.610 4.945 -10.384 1.00 98.00 89 GLY A C 1
ATOM 683 O O . GLY A 1 89 ? -1.524 5.193 -9.589 1.00 98.00 89 GLY A O 1
ATOM 684 N N . ILE A 1 90 ? 0.154 3.853 -10.281 1.00 97.69 90 ILE A N 1
ATOM 685 C CA . ILE A 1 90 ? 0.016 2.855 -9.210 1.00 97.69 90 ILE A CA 1
ATOM 686 C C . ILE A 1 90 ? 0.261 3.510 -7.847 1.00 97.69 90 ILE A C 1
ATOM 688 O O . ILE A 1 90 ? -0.521 3.305 -6.919 1.00 97.69 90 ILE A O 1
ATOM 692 N N . GLY A 1 91 ? 1.300 4.337 -7.724 1.00 98.12 91 GLY A N 1
ATOM 693 C CA . GLY A 1 91 ? 1.629 5.062 -6.502 1.00 98.12 91 GLY A CA 1
ATOM 694 C C . GLY A 1 91 ? 0.477 5.940 -6.020 1.00 98.12 91 GLY A C 1
ATOM 695 O O . GLY A 1 91 ? 0.112 5.886 -4.850 1.00 98.12 91 GLY A O 1
ATOM 696 N N . ILE A 1 92 ? -0.163 6.719 -6.896 1.00 98.44 92 ILE A N 1
ATOM 697 C CA . ILE A 1 92 ? -1.314 7.563 -6.531 1.00 98.44 92 ILE A CA 1
ATOM 698 C C . ILE A 1 92 ? -2.468 6.701 -6.011 1.00 98.44 92 ILE A C 1
ATOM 700 O O . ILE A 1 92 ? -3.081 7.034 -4.990 1.00 98.44 92 ILE A O 1
ATOM 704 N N . TRP A 1 93 ? -2.760 5.590 -6.690 1.00 97.94 93 TRP A N 1
ATOM 705 C CA . TRP A 1 93 ? -3.805 4.663 -6.263 1.00 97.94 93 TRP A CA 1
ATOM 706 C C . TRP A 1 93 ? -3.490 4.048 -4.891 1.00 97.94 93 TRP A C 1
ATOM 708 O O . TRP A 1 93 ? -4.342 4.072 -3.997 1.00 97.94 93 TRP A O 1
ATOM 718 N N . LEU A 1 94 ? -2.253 3.590 -4.677 1.00 97.81 94 LEU A N 1
ATOM 719 C CA . LEU A 1 94 ? -1.788 3.064 -3.392 1.00 97.81 94 LEU A CA 1
ATOM 720 C C . LEU A 1 94 ? -1.764 4.132 -2.302 1.00 97.81 94 LEU A C 1
ATOM 722 O O . LEU A 1 94 ? -2.130 3.851 -1.171 1.00 97.81 94 LEU A O 1
ATOM 726 N N . GLY A 1 95 ? -1.394 5.371 -2.605 1.00 97.62 95 GLY A N 1
ATOM 727 C CA . GLY A 1 95 ? -1.400 6.455 -1.629 1.00 97.62 95 GLY A CA 1
ATOM 728 C C . GLY A 1 95 ? -2.812 6.810 -1.158 1.00 97.62 95 GLY A C 1
ATOM 729 O O . GLY A 1 95 ? -3.017 7.102 0.020 1.00 97.62 95 GLY A O 1
ATOM 730 N N . LYS A 1 96 ? -3.818 6.717 -2.038 1.00 97.06 96 LYS A N 1
ATOM 731 C CA . LYS A 1 96 ? -5.230 6.913 -1.668 1.00 97.06 96 LYS A CA 1
ATOM 732 C C . LYS A 1 96 ? -5.788 5.758 -0.827 1.00 97.06 96 LYS A C 1
ATOM 734 O O . LYS A 1 96 ? -6.548 6.011 0.107 1.00 97.06 96 LYS A O 1
ATOM 739 N N . ASN A 1 97 ? -5.400 4.517 -1.128 1.00 95.88 97 ASN A N 1
ATOM 740 C CA . ASN A 1 97 ? -5.990 3.308 -0.531 1.00 95.88 97 ASN A CA 1
ATOM 741 C C . ASN A 1 97 ? -5.118 2.632 0.546 1.00 95.88 97 ASN A C 1
ATOM 743 O O . ASN A 1 97 ? -5.588 1.770 1.287 1.00 95.88 97 ASN A O 1
ATOM 747 N N . GLY A 1 98 ? -3.858 3.038 0.692 1.00 96.19 98 GLY A N 1
ATOM 748 C CA . GLY A 1 98 ? -2.846 2.364 1.510 1.00 96.19 98 GLY A CA 1
ATOM 749 C C . GLY A 1 98 ? -3.203 2.299 2.989 1.00 96.19 98 GLY A C 1
ATOM 750 O O . GLY A 1 98 ? -2.983 1.273 3.633 1.00 96.19 98 GLY A O 1
ATOM 751 N N . ARG A 1 99 ? -3.861 3.342 3.517 1.00 95.75 99 ARG A N 1
ATOM 752 C CA . ARG A 1 99 ? -4.371 3.342 4.898 1.00 95.75 99 ARG A CA 1
ATOM 753 C C . ARG A 1 99 ? -5.466 2.304 5.108 1.00 95.75 99 ARG A C 1
ATOM 755 O O . ARG A 1 99 ? -5.447 1.635 6.134 1.00 95.75 99 ARG A O 1
ATOM 762 N N . ALA A 1 100 ? -6.361 2.129 4.136 1.00 96.12 100 ALA A N 1
ATOM 763 C CA . ALA A 1 100 ? -7.408 1.114 4.205 1.00 96.12 100 ALA A CA 1
ATOM 764 C C . ALA A 1 100 ? -6.803 -0.296 4.172 1.00 96.12 100 ALA A C 1
ATOM 766 O O . ALA A 1 100 ? -7.158 -1.137 4.994 1.00 96.12 100 ALA A O 1
ATOM 767 N N . HIS A 1 101 ? -5.838 -0.544 3.279 1.00 96.56 101 HIS A N 1
ATOM 768 C CA . HIS A 1 101 ? -5.119 -1.821 3.237 1.00 96.56 101 HIS A CA 1
ATOM 769 C C . HIS A 1 101 ? -4.350 -2.095 4.533 1.00 96.56 101 HIS A C 1
ATOM 771 O O . HIS A 1 101 ? -4.377 -3.214 5.038 1.00 96.56 101 HIS A O 1
ATOM 777 N N . HIS A 1 102 ? -3.706 -1.075 5.105 1.00 97.25 102 HIS A N 1
ATOM 778 C CA . HIS A 1 102 ? -2.995 -1.210 6.371 1.00 97.25 102 HIS A CA 1
ATOM 779 C C . HIS A 1 102 ? -3.947 -1.486 7.538 1.00 97.25 102 HIS A C 1
ATOM 781 O O . HIS A 1 102 ? -3.689 -2.400 8.309 1.00 97.25 102 HIS A O 1
ATOM 787 N N . ALA A 1 103 ? -5.069 -0.768 7.635 1.00 96.69 103 ALA A N 1
ATOM 788 C CA . ALA A 1 103 ? -6.089 -1.018 8.651 1.00 96.69 103 ALA A CA 1
ATOM 789 C C . ALA A 1 103 ? -6.636 -2.452 8.559 1.00 96.69 103 ALA A C 1
ATOM 791 O O . ALA A 1 103 ? -6.669 -3.161 9.559 1.00 96.69 103 ALA A O 1
ATOM 792 N N . LYS A 1 104 ? -6.975 -2.923 7.351 1.00 96.44 104 LYS A N 1
ATOM 793 C CA . LYS A 1 104 ? -7.416 -4.311 7.122 1.00 96.44 104 LYS A CA 1
ATOM 794 C C . LYS A 1 104 ? -6.340 -5.333 7.497 1.00 96.44 104 LYS A C 1
ATOM 796 O O . LYS A 1 104 ? -6.658 -6.352 8.100 1.00 96.44 104 LYS A O 1
ATOM 801 N N . SER A 1 105 ? -5.073 -5.045 7.192 1.00 97.12 105 SER A N 1
ATOM 802 C CA . SER A 1 105 ? -3.939 -5.881 7.604 1.00 97.12 105 SER A CA 1
ATOM 803 C C . SER A 1 105 ? -3.794 -5.948 9.127 1.00 97.12 105 SER A C 1
ATOM 805 O O . SER A 1 105 ? -3.533 -7.020 9.660 1.00 97.12 105 SER A O 1
ATOM 807 N N . LEU A 1 106 ? -3.982 -4.835 9.843 1.00 96.88 106 LEU A N 1
ATOM 808 C CA . LEU A 1 106 ? -3.952 -4.822 11.308 1.00 96.88 106 LEU A CA 1
ATOM 809 C C . LEU A 1 106 ? -5.088 -5.671 11.891 1.00 96.88 106 LEU A C 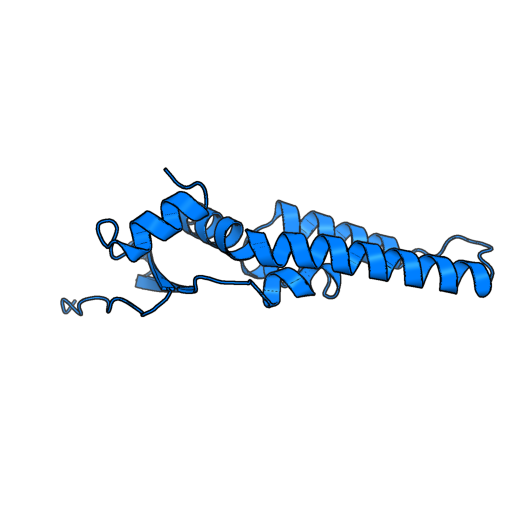1
ATOM 811 O O . LEU A 1 106 ? -4.830 -6.516 12.742 1.00 96.88 106 LEU A O 1
ATOM 815 N N . LEU A 1 107 ? -6.314 -5.524 11.384 1.00 96.44 107 LEU A N 1
ATOM 816 C CA . LEU A 1 107 ? -7.446 -6.354 11.816 1.00 96.44 107 LEU A CA 1
ATOM 817 C C . LEU A 1 107 ? -7.178 -7.849 11.583 1.00 96.44 107 LEU A C 1
ATOM 819 O O . LEU A 1 107 ? -7.378 -8.663 12.478 1.00 96.44 107 LEU A O 1
ATOM 823 N N . ALA A 1 108 ? -6.631 -8.213 10.418 1.00 95.69 108 ALA A N 1
ATOM 824 C CA . ALA A 1 108 ? -6.246 -9.594 10.114 1.00 95.69 108 ALA A CA 1
ATOM 825 C C . ALA A 1 108 ? -5.124 -10.137 11.023 1.00 95.69 108 ALA A C 1
ATOM 827 O O . ALA A 1 108 ? -4.959 -11.347 11.147 1.00 95.69 108 ALA A O 1
ATOM 828 N N . GLN A 1 109 ? -4.353 -9.255 11.661 1.00 94.75 109 GLN A N 1
ATOM 829 C CA . GLN A 1 109 ? -3.315 -9.600 12.633 1.00 94.75 109 GLN A CA 1
ATOM 830 C C . GLN A 1 109 ? -3.834 -9.667 14.078 1.00 94.75 109 GLN A C 1
ATOM 832 O O . GLN A 1 109 ? -3.024 -9.851 14.981 1.00 94.75 109 GLN A O 1
ATOM 837 N N . GLY A 1 110 ? -5.141 -9.509 14.312 1.00 95.50 110 GLY A N 1
ATOM 838 C CA . GLY A 1 110 ? -5.736 -9.558 15.652 1.00 95.50 110 GLY A CA 1
ATOM 839 C C . GLY A 1 110 ? -5.713 -8.226 16.405 1.00 95.50 110 GLY A C 1
ATOM 840 O O . GLY A 1 110 ? -5.874 -8.210 17.623 1.00 95.50 110 GLY A O 1
ATOM 841 N N . TYR A 1 111 ? -5.495 -7.109 15.705 1.00 96.50 111 TYR A N 1
ATOM 842 C CA . TYR A 1 111 ? -5.735 -5.790 16.284 1.00 96.50 111 TYR A CA 1
ATOM 843 C C . TYR A 1 111 ? -7.225 -5.455 16.272 1.00 96.50 111 TYR A C 1
ATOM 845 O O . TYR A 1 111 ? -7.944 -5.810 15.341 1.00 96.50 111 TYR A O 1
ATOM 853 N N . GLU A 1 112 ? -7.648 -4.660 17.245 1.00 95.81 112 GLU A N 1
ATOM 854 C CA . GLU A 1 112 ? -9.002 -4.123 17.359 1.00 95.81 112 GLU A CA 1
ATOM 855 C C . GLU A 1 112 ? -8.967 -2.595 17.438 1.00 95.81 112 GLU A C 1
ATOM 857 O O . GLU A 1 112 ? -7.936 -1.995 17.748 1.00 95.81 112 GLU A O 1
ATOM 862 N N . PHE A 1 113 ? -10.088 -1.938 17.147 1.00 94.62 113 PHE A N 1
ATOM 863 C CA . PHE A 1 113 ? -10.205 -0.492 17.327 1.00 94.62 113 PHE A CA 1
ATOM 864 C C . PHE A 1 113 ? -10.227 -0.155 18.820 1.00 94.62 113 PHE A C 1
ATOM 866 O O . PHE A 1 113 ? -11.090 -0.641 19.541 1.00 94.62 113 PHE A O 1
ATOM 873 N N . ALA A 1 114 ? -9.340 0.732 19.277 1.00 93.75 114 ALA A N 1
ATOM 874 C CA . ALA A 1 114 ? -9.300 1.139 20.686 1.00 93.75 114 ALA A CA 1
ATOM 875 C C . ALA A 1 114 ? -10.544 1.948 21.109 1.00 93.75 114 ALA A C 1
ATOM 877 O O . ALA A 1 114 ? -10.963 1.895 22.260 1.00 93.75 114 ALA A O 1
ATOM 878 N N . HIS A 1 115 ? -11.147 2.683 20.167 1.00 92.75 115 HIS A N 1
ATOM 879 C CA . HIS A 1 115 ? -12.367 3.469 20.384 1.00 92.75 115 HIS A CA 1
ATOM 880 C C . HIS A 1 115 ? -13.365 3.211 19.244 1.00 92.75 115 HIS A C 1
ATOM 882 O O . HIS A 1 115 ? -13.467 4.035 18.329 1.00 92.75 115 HIS A O 1
ATOM 888 N N . PRO A 1 116 ? -14.072 2.066 19.240 1.00 90.12 116 PRO A N 1
ATOM 889 C CA . PRO A 1 116 ? -14.949 1.679 18.133 1.00 90.12 116 PRO A CA 1
ATOM 890 C C . PRO A 1 116 ? -16.134 2.639 17.952 1.00 90.12 116 PRO A C 1
ATOM 892 O O . PRO A 1 116 ? -16.537 2.910 16.823 1.00 90.12 116 PRO A O 1
ATOM 895 N N . GLU A 1 117 ? -16.631 3.216 19.050 1.00 91.38 117 GLU A N 1
ATOM 896 C CA . GLU A 1 117 ? -17.805 4.094 19.040 1.00 91.38 117 GLU A CA 1
ATOM 897 C C . GLU A 1 117 ? -17.507 5.562 18.725 1.00 91.38 117 GLU A C 1
ATOM 899 O O . GLU A 1 117 ? -18.436 6.337 18.490 1.00 91.38 117 GLU A O 1
ATOM 904 N N . HIS A 1 118 ? -16.231 5.950 18.685 1.00 91.50 118 HIS A N 1
ATOM 905 C CA . HIS A 1 118 ? -15.838 7.330 18.423 1.00 91.50 118 HIS A CA 1
ATOM 906 C C . HIS A 1 118 ? -16.108 7.715 16.958 1.00 91.50 118 HIS A C 1
ATOM 908 O O . HIS A 1 118 ? -15.779 6.963 16.037 1.00 91.50 118 HIS A O 1
ATOM 914 N N . GLU A 1 119 ? -16.627 8.922 16.726 1.00 91.38 119 GLU A N 1
ATOM 915 C CA . GLU A 1 119 ? -17.028 9.411 15.394 1.00 91.38 119 GLU A CA 1
ATOM 916 C C . GLU A 1 119 ? -15.907 9.313 14.346 1.00 91.38 119 GLU A C 1
ATOM 918 O O . GLU A 1 119 ? -16.133 8.898 13.210 1.00 91.38 119 GLU A O 1
ATOM 923 N N . LEU A 1 120 ? -14.659 9.605 14.736 1.00 90.12 120 LEU A N 1
ATOM 924 C CA . LEU A 1 120 ? -13.489 9.441 13.857 1.00 90.12 120 LEU A CA 1
ATOM 925 C C . LEU A 1 120 ? -13.283 7.991 13.396 1.00 90.12 120 LEU A C 1
ATOM 927 O O . LEU A 1 120 ? -12.924 7.764 12.239 1.00 90.12 120 LEU A O 1
ATOM 931 N N . THR A 1 121 ? -13.509 7.020 14.282 1.00 92.38 121 THR A N 1
ATOM 932 C CA . THR A 1 121 ? -13.391 5.594 13.963 1.00 92.38 121 THR A CA 1
ATOM 933 C C . THR A 1 121 ? -14.520 5.169 13.037 1.00 92.38 121 THR A C 1
ATOM 935 O O . THR A 1 121 ? -14.255 4.510 12.036 1.00 92.38 121 THR A O 1
ATOM 938 N N . LYS A 1 122 ? -15.758 5.611 13.297 1.00 93.25 122 LYS A N 1
ATOM 939 C CA . LYS A 1 122 ? -16.918 5.353 12.426 1.00 93.25 122 LYS A CA 1
ATOM 940 C C . LYS A 1 122 ? -16.701 5.907 11.016 1.00 93.25 122 LYS A C 1
ATOM 942 O O . LYS A 1 122 ? -16.847 5.177 10.035 1.00 93.25 122 LYS A O 1
ATOM 947 N N . ALA A 1 123 ? -16.254 7.158 10.909 1.00 92.25 123 ALA A N 1
ATOM 948 C CA . ALA A 1 123 ? -15.937 7.792 9.631 1.00 92.25 123 ALA A CA 1
ATOM 949 C C . ALA A 1 123 ? -14.807 7.064 8.881 1.00 92.25 123 ALA A C 1
ATOM 951 O O . ALA A 1 123 ? -14.883 6.861 7.667 1.00 92.25 123 ALA A O 1
ATOM 952 N N . ALA A 1 124 ? -13.761 6.637 9.593 1.00 92.38 124 ALA A N 1
ATOM 953 C CA . ALA A 1 124 ? -12.660 5.883 9.007 1.00 92.38 124 ALA A CA 1
ATOM 954 C C . ALA A 1 124 ? -13.082 4.476 8.557 1.00 92.38 124 ALA A C 1
ATOM 956 O O . ALA A 1 124 ? -12.737 4.075 7.448 1.00 92.38 124 ALA A O 1
ATOM 957 N N . LYS A 1 125 ? -13.873 3.756 9.363 1.00 93.62 125 LYS A N 1
ATOM 958 C CA . LYS A 1 125 ? -14.463 2.454 9.016 1.00 93.62 125 LYS A CA 1
ATOM 959 C C . LYS A 1 125 ? -15.260 2.538 7.716 1.00 93.62 125 LYS A C 1
ATOM 961 O O . LYS A 1 125 ? -15.001 1.767 6.792 1.00 93.62 125 LYS A O 1
ATOM 966 N N . LEU A 1 126 ? -16.135 3.541 7.604 1.00 93.44 126 LEU A N 1
ATOM 967 C CA . LEU A 1 126 ? -16.900 3.809 6.387 1.00 93.44 126 LEU A CA 1
ATOM 968 C C . LEU A 1 126 ? -15.977 4.089 5.191 1.00 93.44 126 LEU A C 1
ATOM 970 O O . LEU A 1 126 ? -16.090 3.437 4.156 1.00 93.44 126 LEU A O 1
ATOM 974 N N . LYS A 1 127 ? -15.010 5.004 5.346 1.00 91.94 127 LYS A N 1
ATOM 975 C CA . LYS A 1 127 ? -14.044 5.354 4.289 1.00 91.94 127 LYS A CA 1
ATOM 976 C C . LYS A 1 127 ? -13.202 4.159 3.831 1.00 91.94 127 LYS A C 1
ATOM 978 O O . LYS A 1 127 ? -12.842 4.074 2.660 1.00 91.94 127 LYS A O 1
ATOM 983 N N . TRP A 1 128 ? -12.832 3.271 4.747 1.00 93.75 128 TRP A N 1
ATOM 984 C CA . TRP A 1 128 ? -11.970 2.121 4.470 1.00 93.75 128 TRP A CA 1
ATOM 985 C C . TRP A 1 128 ? -12.747 0.868 4.048 1.00 93.75 128 TRP A C 1
ATOM 987 O O . TRP A 1 128 ? -12.125 -0.144 3.708 1.00 93.75 128 TRP A O 1
ATOM 997 N N . GLY A 1 129 ? -14.084 0.926 4.038 1.00 93.38 129 GLY A N 1
ATOM 998 C CA . GLY A 1 129 ? -14.940 -0.219 3.738 1.00 93.38 129 GLY A CA 1
ATOM 999 C C . GLY A 1 129 ? -14.705 -1.359 4.727 1.00 93.38 129 GLY A C 1
ATOM 1000 O O . GLY A 1 129 ? -14.430 -2.486 4.313 1.00 93.38 129 GLY A O 1
ATOM 1001 N N . ILE A 1 130 ? -14.700 -1.026 6.018 1.00 91.25 130 ILE A N 1
ATOM 1002 C CA . ILE A 1 130 ? -14.616 -1.954 7.147 1.00 91.25 130 ILE A CA 1
ATOM 1003 C C . ILE A 1 130 ? -15.958 -1.848 7.872 1.00 91.25 130 ILE A C 1
ATOM 1005 O O . ILE A 1 130 ? -16.226 -0.826 8.505 1.00 91.25 130 ILE A O 1
ATOM 1009 N N . LEU A 1 131 ? -16.803 -2.868 7.726 1.00 77.69 131 LEU A N 1
ATOM 1010 C CA . LEU A 1 131 ? -18.110 -2.957 8.385 1.00 77.69 131 LEU A CA 1
ATOM 1011 C C . LEU A 1 131 ? -17.936 -3.481 9.813 1.00 77.69 131 LEU A C 1
ATOM 1013 O O . LEU A 1 131 ? -17.194 -4.470 9.977 1.00 77.69 131 LEU A O 1
#

Organism: NCBI:txid1634917

Foldseek 3Di:
DDPPQDDDDPQWFWKAAVVVRDIDIQGPDFAQLQLCCLVVLLVSCVVLVVCPSSVVSNVVVVVVVDDPPPDDPVNVVVVVVVSVVVSNVSSRVRRQQVSLSSVVSCVVVRIDTSCCPDPSNVVVCVSSVND

Sequence (131 aa):
MSDTEIPVTPNAVTFLHHAQKDIKVVKNGFDWPAFFSPFVFGLPHLLRKIWVIGGILFALSVLSFFTPAGASEEDMIVIAVLSLGVGIGIGIWLGKNGRAHHAKSLLAQGYEFAHPEHELTKAAKLKWGIL

pLDDT: mean 91.91, std 8.5, range [44.78, 98.44]